Protein AF-A0A0B7AEC6-F1 (afdb_monomer)

Radius of gyration: 13.48 Å; Cα contacts (8 Å, |Δi|>4): 113; chains: 1; bounding box: 28×23×37 Å

Nearest PDB structures (foldseek):
  8wwc-assembly1_C  TM=5.745E-01  e=4.022E-01  synthetic construct
  4r4s-assembly1_A  TM=5.069E-01  e=2.541E+00  Escherichia coli
  7zj1-assembly1_A  TM=3.647E-01  e=7.155E-01  Homo sapiens
  3oph-assembly1_A  TM=4.882E-01  e=4.268E+00  Klebsiella pneumoniae
  4fh2-assembly1_A  TM=4.945E-01  e=4.790E+00  Klebsiella pneumoniae

Secondary structure (DSSP, 8-state):
-HHHHHHH--TT-EEEEEEEE--TTS-EEEEEEEEETTEEEEEEEEEEESS--HHHHHHHHHHHHHHH-

Foldseek 3Di:
DVVCCVVPDDQADKDKDKDKDQDAQAFIKIKIWIDHNNDTDDIDMDTDDRDDDPVVRRVVNVVVVVVVD

pLDDT: mean 84.35, std 6.81, range [63.94, 93.19]

Solvent-accessible surface area (backbone atoms only — not comparable to full-atom values): 4087 Å² total; per-residue (Å²): 109,71,67,60,46,68,76,74,50,61,93,71,46,75,46,75,49,71,51,64,45,72,45,93,87,34,68,18,31,26,27,35,40,31,32,41,76,90,39,78,65,58,72,55,73,52,70,83,35,51,78,71,56,62,68,60,31,50,52,49,31,51,54,53,54,62,74,78,107

Organism: NCBI:txid1028688

Sequence (69 aa):
MQVLVSENCTDGDIIIYTEELVVHHLRSAWDFTTQCSGRVGNEESSAFAVITSSLTMEVMAMIVAKVLN

Mean predicted aligned error: 5.72 Å

Structure (mmCIF, N/CA/C/O backbone):
data_AF-A0A0B7AEC6-F1
#
_entry.id   AF-A0A0B7AEC6-F1
#
loop_
_atom_site.group_PDB
_atom_site.id
_atom_site.type_symbol
_atom_site.label_atom_id
_atom_site.label_alt_id
_atom_site.label_comp_id
_atom_site.label_asym_id
_atom_site.label_entity_id
_atom_site.label_seq_id
_atom_site.pdbx_PDB_ins_code
_atom_site.Cartn_x
_atom_site.Cart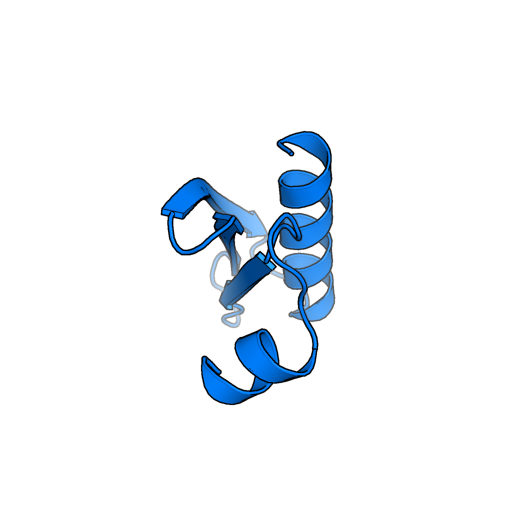n_y
_atom_site.Cartn_z
_atom_site.occupancy
_atom_site.B_iso_or_equiv
_atom_site.auth_seq_id
_atom_site.auth_comp_id
_atom_site.auth_asym_id
_atom_site.auth_atom_id
_atom_site.pdbx_PDB_model_num
ATOM 1 N N . MET A 1 1 ? -4.061 -11.068 8.715 1.00 63.94 1 MET A N 1
ATOM 2 C CA . MET A 1 1 ? -4.315 -9.630 8.485 1.00 63.94 1 MET A CA 1
ATOM 3 C C . MET A 1 1 ? -5.404 -9.096 9.413 1.00 63.94 1 MET A C 1
ATOM 5 O O . MET A 1 1 ? -5.097 -8.209 10.189 1.00 63.94 1 MET A O 1
ATOM 9 N N . GLN A 1 2 ? -6.610 -9.683 9.439 1.00 68.44 2 GLN A N 1
ATOM 10 C CA . GLN A 1 2 ? -7.691 -9.254 10.350 1.00 68.44 2 GLN A CA 1
ATOM 11 C C . GLN A 1 2 ? -7.305 -9.214 11.840 1.00 68.44 2 GLN A C 1
ATOM 13 O O .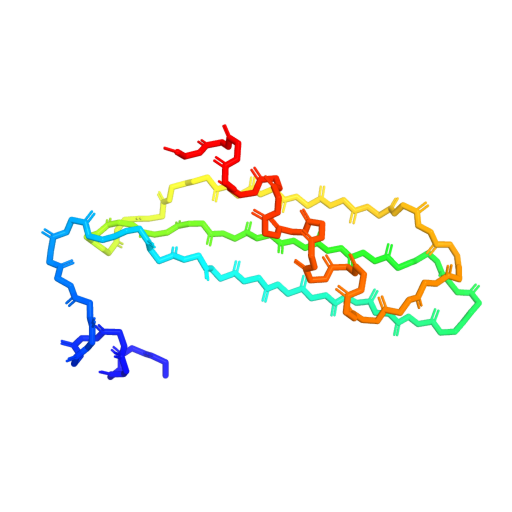 GLN A 1 2 ? -7.614 -8.233 12.501 1.00 68.44 2 GLN A O 1
ATOM 18 N N . VAL A 1 3 ? -6.588 -10.225 12.347 1.00 74.62 3 VAL A N 1
ATOM 19 C CA . VAL A 1 3 ? -6.144 -10.266 13.758 1.00 74.62 3 VAL A CA 1
ATOM 20 C C . VAL A 1 3 ? -5.208 -9.096 14.097 1.00 74.62 3 VAL A C 1
ATOM 22 O O . VAL A 1 3 ? -5.403 -8.418 15.097 1.00 74.62 3 VAL A O 1
ATOM 25 N N . LEU A 1 4 ? -4.250 -8.793 13.214 1.00 80.06 4 LEU A N 1
ATOM 26 C CA . LEU A 1 4 ? -3.308 -7.683 13.404 1.00 80.06 4 LEU A CA 1
ATOM 27 C C . LEU A 1 4 ? -4.019 -6.330 13.416 1.00 80.06 4 LEU A C 1
ATOM 29 O O . LEU A 1 4 ? -3.700 -5.484 14.243 1.00 80.06 4 LEU A O 1
ATOM 33 N N . VAL A 1 5 ? -4.999 -6.145 12.530 1.00 83.25 5 VAL A N 1
ATOM 34 C CA . VAL A 1 5 ? -5.831 -4.939 12.508 1.00 83.25 5 VAL A CA 1
ATOM 35 C C . VAL A 1 5 ? -6.621 -4.812 13.811 1.00 83.25 5 VAL A C 1
ATOM 37 O O . VAL A 1 5 ? -6.586 -3.761 14.435 1.00 83.25 5 VAL A O 1
ATOM 40 N N . SER A 1 6 ? -7.279 -5.879 14.273 1.00 80.31 6 SER A N 1
ATOM 41 C CA . SER A 1 6 ? -8.078 -5.822 15.506 1.00 80.31 6 SER A CA 1
ATOM 42 C C . SER A 1 6 ? -7.257 -5.581 16.775 1.00 80.31 6 SER A C 1
ATOM 44 O O . SER A 1 6 ? -7.793 -5.080 17.757 1.00 80.31 6 SER A O 1
ATOM 46 N N . GLU A 1 7 ? -5.977 -5.957 16.775 1.00 88.12 7 GLU A N 1
ATOM 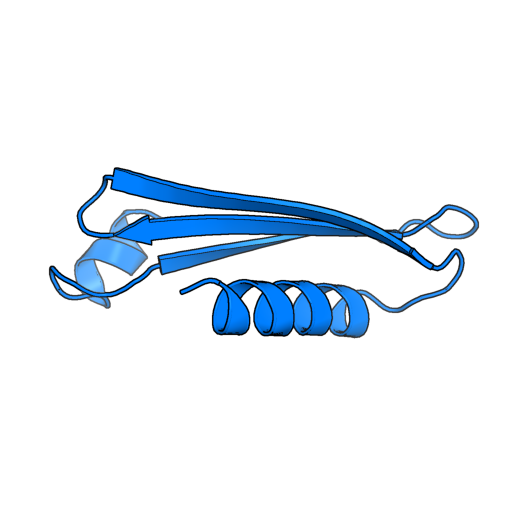47 C CA . GLU A 1 7 ? -5.088 -5.793 17.931 1.00 88.12 7 GLU A CA 1
ATOM 48 C C . GLU A 1 7 ? -4.368 -4.437 17.952 1.00 88.12 7 GLU A C 1
ATOM 50 O O . GLU A 1 7 ? -3.945 -3.998 19.020 1.00 88.12 7 GLU A O 1
ATOM 55 N N . ASN A 1 8 ? -4.211 -3.780 16.796 1.00 86.81 8 ASN A N 1
ATOM 56 C CA . ASN A 1 8 ? -3.358 -2.592 16.653 1.00 86.81 8 ASN A CA 1
ATOM 57 C C . ASN A 1 8 ? -4.085 -1.348 16.128 1.00 86.81 8 ASN A C 1
ATOM 59 O O . ASN A 1 8 ? -3.494 -0.270 16.127 1.00 86.81 8 ASN A O 1
ATOM 63 N N . CYS A 1 9 ? -5.336 -1.475 15.686 1.00 85.50 9 CYS A N 1
ATOM 64 C CA . CYS A 1 9 ? -6.142 -0.367 15.187 1.00 85.50 9 CYS A CA 1
ATOM 65 C C . CYS A 1 9 ? -7.364 -0.143 16.083 1.00 85.50 9 CYS A C 1
ATOM 67 O O . CYS A 1 9 ? -7.962 -1.079 16.615 1.00 85.50 9 CYS A O 1
ATOM 69 N N . THR A 1 10 ? -7.744 1.118 16.233 1.00 88.19 10 THR A N 1
ATOM 70 C CA . THR A 1 10 ? -8.941 1.559 16.949 1.00 88.19 10 THR A CA 1
ATOM 71 C C . THR A 1 10 ? -10.096 1.825 15.990 1.00 88.19 10 THR A C 1
ATOM 73 O O . THR A 1 10 ? -9.912 1.996 14.784 1.00 88.19 10 THR A O 1
ATOM 76 N N . ASP A 1 11 ? -11.316 1.838 16.529 1.00 80.31 11 ASP A N 1
ATOM 77 C CA . ASP A 1 11 ? -12.517 2.100 15.741 1.00 80.31 11 ASP A CA 1
ATOM 78 C C . ASP A 1 11 ? -12.527 3.578 15.309 1.00 80.31 11 ASP A C 1
ATOM 80 O O . ASP A 1 11 ? -12.741 4.478 16.120 1.00 80.31 11 ASP A O 1
ATOM 84 N N . GLY A 1 12 ? -12.193 3.821 14.041 1.00 83.44 12 GLY A N 1
ATOM 85 C CA . GLY A 1 12 ? -11.961 5.154 13.476 1.00 83.44 12 GLY A CA 1
ATOM 86 C C . GLY A 1 12 ? -10.641 5.279 12.714 1.00 83.44 12 GLY A C 1
ATOM 87 O O . GLY A 1 12 ? -10.517 6.170 11.874 1.00 83.44 12 GLY A O 1
ATOM 88 N N . ASP A 1 13 ? -9.689 4.370 12.938 1.00 88.75 13 ASP A N 1
ATOM 89 C CA . ASP A 1 13 ? -8.464 4.332 12.142 1.00 88.75 13 ASP A CA 1
ATOM 90 C C . ASP A 1 13 ? -8.773 3.955 10.687 1.00 88.75 13 ASP A C 1
ATOM 92 O O . ASP A 1 13 ? -9.612 3.094 10.396 1.00 88.75 13 ASP A O 1
ATOM 96 N N . ILE A 1 14 ? -8.072 4.613 9.764 1.00 89.62 14 ILE A N 1
ATOM 97 C CA . ILE A 1 14 ? -8.114 4.291 8.339 1.00 89.62 14 ILE A CA 1
ATOM 98 C C . ILE A 1 14 ? -7.006 3.283 8.062 1.00 89.62 14 ILE A C 1
ATOM 100 O O . ILE A 1 14 ? -5.818 3.591 8.149 1.00 89.62 14 ILE A O 1
ATOM 104 N N . ILE A 1 15 ? -7.409 2.071 7.713 1.00 91.00 15 ILE A N 1
ATOM 105 C CA . ILE A 1 15 ? -6.511 1.007 7.293 1.00 91.00 15 ILE A CA 1
ATOM 106 C C . ILE A 1 15 ? -6.314 1.155 5.792 1.00 91.00 15 ILE A C 1
ATOM 108 O O . ILE A 1 15 ? -7.288 1.207 5.043 1.00 91.00 15 ILE A O 1
ATOM 112 N N . ILE A 1 16 ? -5.064 1.225 5.353 1.00 90.88 16 ILE A N 1
ATOM 113 C CA . ILE A 1 16 ? -4.711 1.324 3.939 1.00 90.88 16 ILE A CA 1
ATOM 114 C C . ILE A 1 16 ? -4.024 0.019 3.556 1.00 90.88 16 ILE A C 1
ATOM 116 O O . ILE A 1 16 ? -2.983 -0.327 4.113 1.00 90.88 16 ILE A O 1
ATOM 120 N N . TYR A 1 17 ? -4.623 -0.703 2.620 1.00 90.94 17 TYR A N 1
ATOM 121 C CA . TYR A 1 17 ? -4.016 -1.853 1.967 1.00 90.94 17 TYR A CA 1
ATOM 122 C C . TYR A 1 17 ? -3.395 -1.369 0.668 1.00 90.94 17 TYR A C 1
ATOM 124 O O . TYR A 1 17 ? -4.080 -0.712 -0.108 1.00 90.94 17 TYR A O 1
ATOM 132 N N . THR A 1 18 ? -2.121 -1.665 0.450 1.00 89.44 18 THR A N 1
ATOM 133 C CA . THR A 1 18 ? -1.399 -1.325 -0.779 1.00 89.44 18 THR A CA 1
ATOM 134 C C . THR A 1 18 ? -0.874 -2.602 -1.409 1.00 89.44 18 THR A C 1
ATOM 136 O O . THR A 1 18 ? -0.356 -3.456 -0.686 1.00 89.44 18 THR A O 1
ATOM 139 N N . GLU A 1 19 ? -0.957 -2.709 -2.728 1.00 89.31 19 GLU A N 1
ATOM 140 C CA . GLU A 1 19 ? -0.303 -3.767 -3.494 1.00 89.31 19 GLU A CA 1
ATOM 141 C C . GLU A 1 19 ? 0.487 -3.148 -4.650 1.00 89.31 19 GLU A C 1
ATOM 143 O O . GLU A 1 19 ? 0.073 -2.171 -5.283 1.00 89.31 19 GLU A O 1
ATOM 148 N N . GLU A 1 20 ? 1.664 -3.705 -4.925 1.00 87.56 20 GLU A N 1
ATOM 149 C CA . GLU A 1 20 ? 2.482 -3.327 -6.064 1.00 87.56 20 GLU A CA 1
ATOM 150 C C . GLU A 1 20 ? 2.809 -4.511 -6.972 1.00 87.56 20 GLU A C 1
ATOM 152 O O . GLU A 1 20 ? 3.105 -5.625 -6.540 1.00 87.56 20 GLU A O 1
ATOM 157 N N . LEU A 1 21 ? 2.837 -4.237 -8.276 1.00 87.38 21 LEU A N 1
ATOM 158 C CA . LEU A 1 21 ? 3.270 -5.185 -9.290 1.00 87.38 21 LEU A CA 1
ATOM 159 C C . LEU A 1 21 ? 4.444 -4.597 -10.062 1.00 87.38 21 LEU A C 1
ATOM 161 O O . LEU A 1 21 ? 4.281 -3.690 -10.880 1.00 87.38 21 LEU A O 1
ATOM 165 N N . VAL A 1 22 ? 5.632 -5.158 -9.847 1.00 86.31 22 VAL A N 1
ATOM 166 C CA . VAL A 1 22 ? 6.843 -4.810 -10.595 1.00 86.31 22 VAL A CA 1
ATOM 167 C C . VAL A 1 22 ? 7.297 -6.015 -11.402 1.00 86.31 22 VAL A C 1
ATOM 169 O O . VAL A 1 22 ? 7.693 -7.039 -10.852 1.00 86.31 22 VAL A O 1
ATOM 172 N N . VAL A 1 23 ? 7.260 -5.889 -12.729 1.00 83.19 23 VAL A N 1
ATOM 173 C CA . VAL A 1 23 ? 7.707 -6.941 -13.648 1.00 83.19 23 VAL A CA 1
ATOM 174 C C . VAL A 1 23 ? 8.750 -6.372 -14.598 1.00 83.19 23 VAL A C 1
ATOM 176 O O . VAL A 1 23 ? 8.539 -5.334 -15.227 1.00 83.19 23 VAL A O 1
ATOM 179 N N . HIS A 1 24 ? 9.888 -7.061 -14.722 1.00 79.56 24 HIS A N 1
ATOM 180 C CA . HIS A 1 24 ? 10.958 -6.654 -15.629 1.00 79.56 24 HIS A CA 1
ATOM 181 C C . HIS A 1 24 ? 10.441 -6.499 -17.064 1.00 79.56 24 HIS A C 1
ATOM 183 O O . HIS A 1 24 ? 9.816 -7.404 -17.613 1.00 79.56 24 HIS A O 1
ATOM 189 N N . HIS A 1 25 ? 10.751 -5.352 -17.674 1.00 79.44 25 HIS A N 1
ATOM 190 C CA . HIS A 1 25 ? 10.374 -4.988 -19.045 1.00 79.44 25 HIS A CA 1
ATOM 191 C C . HIS A 1 25 ? 8.868 -4.783 -19.292 1.00 79.44 25 HIS A C 1
ATOM 193 O O . HIS A 1 25 ? 8.473 -4.578 -20.440 1.00 79.44 25 HIS A O 1
ATOM 199 N N . LEU A 1 26 ? 8.036 -4.765 -18.244 1.00 81.88 26 LEU A N 1
ATOM 200 C CA . LEU A 1 26 ? 6.627 -4.375 -18.317 1.00 81.88 26 LEU A CA 1
ATOM 201 C C . LEU A 1 26 ? 6.370 -3.110 -17.496 1.00 81.88 26 LEU A C 1
ATOM 203 O O . LEU A 1 26 ? 7.157 -2.727 -16.633 1.00 81.88 26 LEU A O 1
ATOM 207 N N . ARG A 1 27 ? 5.242 -2.445 -17.767 1.00 83.44 27 ARG A N 1
ATOM 208 C CA . ARG A 1 27 ? 4.774 -1.357 -16.902 1.00 83.44 27 ARG A CA 1
ATOM 209 C C . ARG A 1 27 ? 4.472 -1.921 -15.523 1.00 83.44 27 ARG A C 1
ATOM 211 O O . ARG A 1 27 ? 3.708 -2.869 -15.399 1.00 83.44 27 ARG A O 1
ATOM 218 N N . SER A 1 28 ? 5.063 -1.305 -14.517 1.00 87.56 28 SER A N 1
ATOM 219 C CA . SER A 1 28 ? 4.755 -1.576 -13.127 1.00 87.56 28 SER A CA 1
ATOM 220 C C . SER A 1 28 ? 3.522 -0.797 -12.703 1.00 87.56 28 SER A C 1
ATOM 222 O O . SER A 1 28 ? 3.274 0.312 -13.203 1.00 87.56 28 SER A O 1
ATOM 224 N N . ALA A 1 29 ? 2.777 -1.398 -11.790 1.00 88.69 29 ALA A N 1
ATOM 225 C CA . ALA A 1 29 ? 1.515 -0.902 -11.289 1.00 88.69 29 ALA A CA 1
ATOM 226 C C . ALA A 1 29 ? 1.511 -0.854 -9.763 1.00 88.69 29 ALA A C 1
ATOM 228 O O . ALA A 1 29 ? 2.310 -1.522 -9.104 1.00 88.69 29 ALA A O 1
ATOM 229 N N . TRP A 1 30 ? 0.600 -0.052 -9.239 1.00 90.25 30 TRP A N 1
ATOM 230 C CA . TRP A 1 30 ? 0.252 0.002 -7.834 1.00 90.25 30 TRP A CA 1
ATOM 231 C C . TRP A 1 30 ? -1.262 0.111 -7.704 1.00 90.25 30 TRP A C 1
ATOM 233 O O . TRP A 1 30 ? -1.933 0.651 -8.592 1.00 90.25 30 TRP A O 1
ATOM 243 N N . ASP A 1 31 ? -1.781 -0.358 -6.585 1.00 91.69 31 ASP A N 1
ATOM 244 C CA . ASP A 1 31 ? -3.139 -0.093 -6.149 1.00 91.69 31 ASP A CA 1
ATOM 245 C C . ASP A 1 31 ? -3.177 0.175 -4.641 1.00 91.69 31 ASP A C 1
ATOM 247 O O . ASP A 1 31 ? -2.205 -0.040 -3.904 1.00 91.69 31 ASP A O 1
ATOM 251 N N . PHE A 1 32 ? -4.294 0.734 -4.188 1.00 92.06 32 PHE A N 1
ATOM 252 C CA . PHE A 1 32 ? -4.626 0.701 -2.778 1.00 92.06 32 PHE A CA 1
ATOM 253 C C . PHE A 1 32 ? -6.132 0.602 -2.565 1.00 92.06 32 PHE A C 1
ATOM 255 O O . PHE A 1 32 ? -6.939 1.015 -3.398 1.00 92.06 32 PHE A O 1
ATOM 262 N N . THR A 1 33 ? -6.506 0.119 -1.386 1.00 93.19 33 THR A N 1
ATOM 263 C CA . THR A 1 33 ? -7.869 0.174 -0.857 1.00 93.19 33 THR A CA 1
ATOM 264 C C . THR A 1 33 ? -7.833 0.691 0.573 1.00 93.19 33 THR A C 1
ATOM 266 O O . THR A 1 33 ? -7.005 0.248 1.372 1.00 93.19 33 THR A O 1
ATOM 269 N N . THR A 1 34 ? -8.738 1.602 0.931 1.00 92.12 34 THR A N 1
ATOM 270 C CA . THR A 1 34 ? -8.917 2.026 2.323 1.00 92.12 34 THR A CA 1
ATOM 271 C C . THR A 1 34 ? -10.098 1.342 2.988 1.00 92.12 34 THR A C 1
ATOM 273 O O . THR A 1 34 ? -11.098 1.000 2.357 1.00 92.12 34 THR A O 1
ATOM 276 N N . GLN A 1 35 ? -9.987 1.129 4.293 1.00 91.19 35 GLN A N 1
ATOM 277 C CA . GLN A 1 35 ? -11.051 0.597 5.125 1.00 91.19 35 GLN A CA 1
ATOM 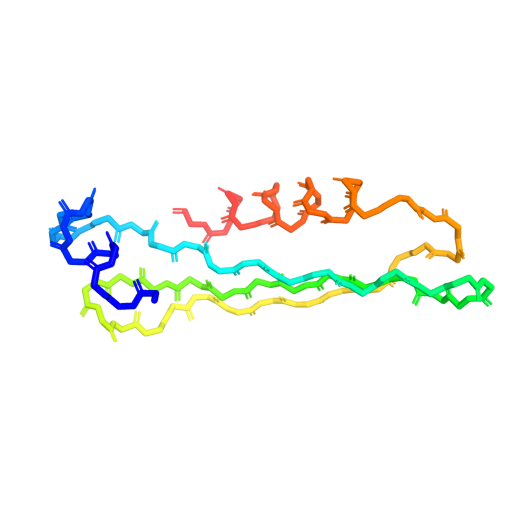278 C C . GLN A 1 35 ? -11.120 1.374 6.439 1.00 91.19 35 GLN A C 1
ATOM 280 O O . GLN A 1 35 ? -10.104 1.593 7.089 1.00 91.19 35 GLN A O 1
ATOM 285 N N . CYS A 1 36 ? -12.327 1.745 6.856 1.00 89.44 36 CYS A N 1
ATOM 286 C CA . CYS A 1 36 ? -12.593 2.369 8.150 1.00 89.44 36 CYS A CA 1
ATOM 287 C C . CYS A 1 36 ? -13.788 1.661 8.802 1.00 89.44 36 CYS A C 1
ATOM 289 O O . CYS A 1 36 ? -14.819 1.462 8.154 1.00 89.44 36 CYS A O 1
ATOM 291 N N . SER A 1 37 ? -13.644 1.216 10.055 1.00 86.81 37 SER A N 1
ATOM 292 C CA . SER A 1 37 ? -14.687 0.479 10.798 1.00 86.81 37 SER A CA 1
ATOM 293 C C . SER A 1 37 ? -15.313 -0.679 9.997 1.00 86.81 37 SER A C 1
ATOM 295 O O . SER A 1 37 ? -16.532 -0.856 9.944 1.00 86.81 37 SER A O 1
ATOM 297 N N . GLY A 1 38 ? -14.469 -1.445 9.293 1.00 83.81 38 GLY A N 1
ATOM 298 C CA . GLY A 1 38 ? -14.886 -2.581 8.462 1.00 83.81 38 GLY A CA 1
ATOM 299 C C . GLY A 1 38 ? -15.580 -2.213 7.143 1.00 83.81 38 GLY A C 1
ATOM 300 O O . GLY A 1 38 ? -15.920 -3.108 6.369 1.00 83.81 38 GLY A O 1
ATOM 301 N N . ARG A 1 39 ? -15.775 -0.923 6.847 1.00 86.31 39 ARG A N 1
ATOM 302 C CA . ARG A 1 39 ? -16.342 -0.441 5.582 1.00 86.31 39 ARG A CA 1
ATOM 303 C C . ARG A 1 39 ? -15.228 -0.080 4.613 1.00 86.31 39 ARG A C 1
ATOM 305 O O . ARG A 1 39 ? -14.319 0.660 4.976 1.00 86.31 39 ARG A O 1
ATOM 312 N N . VAL A 1 40 ? -15.318 -0.600 3.393 1.00 88.56 40 VAL A N 1
ATOM 313 C CA . VAL A 1 40 ? -14.413 -0.233 2.297 1.00 88.56 40 VAL A CA 1
ATOM 314 C C . VAL A 1 40 ? -14.704 1.210 1.884 1.00 88.56 40 VAL A C 1
ATOM 316 O O . VAL A 1 40 ? -15.868 1.586 1.732 1.00 88.56 40 VAL A O 1
ATOM 319 N N . GLY A 1 41 ? -13.645 2.008 1.789 1.00 87.00 41 GLY A N 1
ATOM 320 C CA . GLY A 1 41 ? -13.662 3.413 1.407 1.00 87.00 41 GLY A CA 1
ATOM 321 C C . GLY A 1 41 ? -13.187 3.603 -0.029 1.00 87.00 41 GLY A C 1
ATOM 322 O O . GLY A 1 41 ? -13.827 3.129 -0.964 1.00 87.00 41 GLY A O 1
ATOM 323 N N . ASN A 1 42 ? -12.080 4.326 -0.188 1.00 87.81 42 ASN A N 1
ATOM 324 C CA . ASN A 1 42 ? -11.498 4.648 -1.486 1.00 87.81 42 ASN A CA 1
ATOM 325 C C . ASN A 1 42 ? -10.699 3.464 -2.038 1.00 87.81 42 ASN A C 1
ATOM 327 O O . ASN A 1 42 ? -9.974 2.802 -1.296 1.00 87.81 42 ASN A O 1
ATOM 331 N N . GLU A 1 43 ? -10.779 3.260 -3.347 1.00 90.75 43 GLU A N 1
ATOM 332 C CA . GLU A 1 43 ? -9.975 2.298 -4.097 1.00 90.75 43 GLU A CA 1
ATOM 333 C C . GLU A 1 43 ? -9.444 3.000 -5.344 1.00 90.75 43 GLU A C 1
ATOM 335 O O . GLU A 1 43 ? -10.207 3.645 -6.063 1.00 90.75 43 GLU A O 1
ATOM 340 N N . GLU A 1 44 ? -8.142 2.899 -5.588 1.00 88.81 44 GLU A N 1
ATOM 341 C CA . GLU A 1 44 ? -7.499 3.476 -6.767 1.00 88.81 44 GLU A CA 1
ATOM 342 C C . GLU A 1 44 ? -6.374 2.567 -7.247 1.00 88.81 44 GLU A C 1
ATOM 344 O O . GLU A 1 44 ? -5.725 1.878 -6.460 1.00 88.81 44 GLU A O 1
ATOM 349 N N . SER A 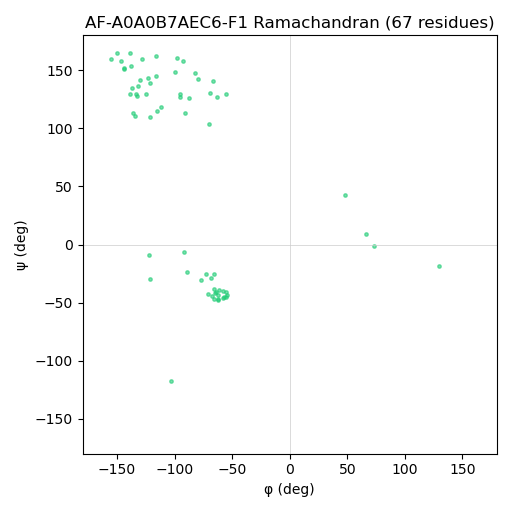1 45 ? -6.106 2.611 -8.550 1.00 89.25 45 SER A N 1
ATOM 350 C CA . SER A 1 45 ? -5.003 1.875 -9.165 1.00 89.25 45 SER A CA 1
ATOM 351 C C . SER A 1 45 ? 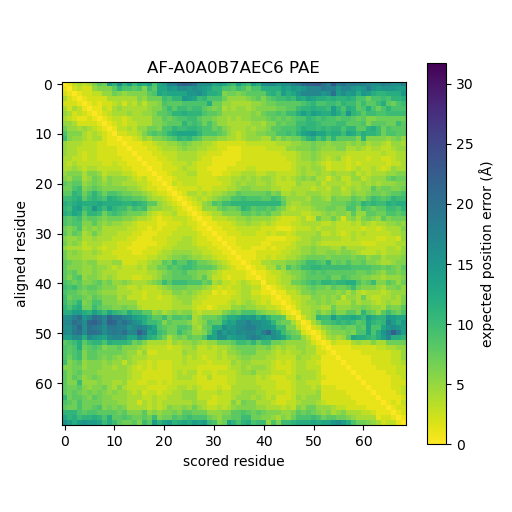-4.361 2.672 -10.294 1.00 89.25 45 SER A C 1
ATOM 353 O O . SER A 1 45 ? -4.994 3.501 -10.955 1.00 89.25 45 SER 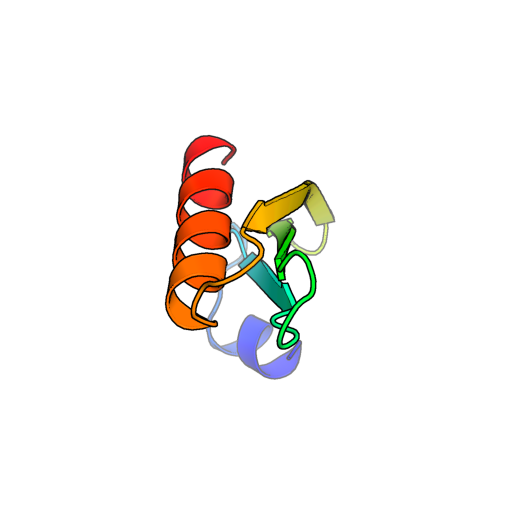A O 1
ATOM 355 N N . SER A 1 46 ? -3.072 2.438 -10.537 1.00 86.12 46 SER A N 1
ATOM 356 C CA . SER A 1 46 ? -2.374 3.061 -11.657 1.00 86.12 46 SER A CA 1
ATOM 357 C C . SER A 1 46 ? -1.161 2.267 -12.128 1.00 86.12 46 SER A C 1
ATOM 359 O O . SER A 1 46 ? -0.587 1.475 -11.391 1.00 86.12 46 SER A O 1
ATOM 361 N N . ALA A 1 47 ? -0.728 2.515 -13.368 1.00 83.19 47 ALA A N 1
ATOM 362 C CA . ALA A 1 47 ? 0.456 1.893 -13.959 1.00 83.19 47 ALA A CA 1
ATOM 363 C C . ALA A 1 47 ? 1.294 2.931 -14.712 1.00 83.19 47 ALA A C 1
ATOM 365 O O . ALA A 1 47 ? 0.864 3.463 -15.738 1.00 83.19 47 ALA A O 1
ATOM 366 N N . PHE A 1 48 ? 2.501 3.218 -14.212 1.00 69.81 48 PHE A N 1
ATOM 367 C CA . PHE A 1 48 ? 3.238 4.429 -14.606 1.00 69.81 48 PHE A CA 1
ATOM 368 C C . PHE A 1 48 ? 4.621 4.199 -15.223 1.00 69.81 48 PHE A C 1
ATOM 370 O O . PHE A 1 48 ? 5.039 5.004 -16.054 1.00 69.81 48 PHE A O 1
ATOM 377 N N . ALA A 1 49 ? 5.348 3.133 -14.874 1.00 69.56 49 ALA A N 1
ATOM 378 C CA . ALA A 1 49 ? 6.769 3.044 -15.231 1.00 69.56 49 ALA A CA 1
ATOM 379 C C . ALA A 1 49 ? 7.197 1.647 -15.693 1.00 69.56 49 ALA A C 1
ATOM 381 O O . ALA A 1 49 ? 6.944 0.663 -15.014 1.00 69.56 49 ALA A O 1
ATOM 382 N N . VAL A 1 50 ? 7.880 1.567 -16.843 1.00 66.44 50 VAL A N 1
ATOM 383 C CA . VAL A 1 50 ? 8.426 0.309 -17.409 1.00 66.44 50 VAL A CA 1
ATOM 384 C C . VAL A 1 50 ? 9.646 -0.198 -16.628 1.00 66.44 50 VAL A C 1
ATOM 386 O O . VAL A 1 50 ? 9.958 -1.384 -16.636 1.00 66.44 50 VAL A O 1
ATOM 389 N N . ILE A 1 51 ? 10.354 0.708 -15.953 1.00 65.44 51 ILE A N 1
ATOM 390 C CA . ILE A 1 51 ? 11.461 0.379 -15.059 1.00 65.44 51 ILE A CA 1
ATOM 391 C C . ILE A 1 51 ? 11.258 1.203 -13.795 1.00 65.44 51 ILE A C 1
ATOM 393 O O . ILE A 1 51 ? 11.370 2.426 -13.815 1.00 65.44 51 ILE A O 1
ATOM 397 N N . THR A 1 52 ? 10.928 0.529 -12.706 1.00 73.88 52 THR A N 1
ATOM 398 C CA . THR A 1 52 ? 10.793 1.110 -11.370 1.00 73.88 52 THR A CA 1
ATOM 399 C C . THR A 1 52 ? 11.136 0.039 -10.337 1.00 73.88 52 THR A C 1
ATOM 401 O O . THR A 1 52 ? 11.200 -1.144 -10.667 1.00 73.88 52 THR A O 1
ATOM 404 N N . SER A 1 53 ? 11.370 0.451 -9.095 1.00 82.31 53 SER A N 1
ATOM 405 C CA . SER A 1 53 ? 11.501 -0.467 -7.961 1.00 82.31 53 SER A CA 1
ATOM 406 C C . SER A 1 53 ? 10.155 -0.670 -7.258 1.00 82.31 53 SER A C 1
ATOM 408 O O . SER A 1 53 ? 9.288 0.204 -7.356 1.00 82.31 53 SER A O 1
ATOM 410 N N . SER A 1 54 ? 10.000 -1.780 -6.524 1.00 83.69 54 SER A N 1
ATOM 411 C CA . SER A 1 54 ? 8.825 -2.035 -5.671 1.00 83.69 54 SER A CA 1
ATOM 412 C C . SER A 1 54 ? 8.628 -0.922 -4.648 1.00 83.69 54 SER A C 1
ATOM 414 O O . SER A 1 54 ? 7.550 -0.347 -4.580 1.00 83.69 54 SER A O 1
ATOM 416 N N . LEU A 1 55 ? 9.710 -0.490 -3.989 1.00 87.25 55 LEU A N 1
ATOM 417 C CA . LEU A 1 55 ? 9.676 0.620 -3.033 1.00 87.25 55 LEU A CA 1
ATOM 418 C C . LEU A 1 55 ? 9.094 1.903 -3.644 1.00 87.25 55 LEU A C 1
ATOM 420 O O . LEU A 1 55 ? 8.340 2.625 -3.003 1.00 87.25 55 LEU A O 1
ATOM 424 N N . THR A 1 56 ? 9.440 2.217 -4.894 1.00 86.25 56 THR A N 1
ATOM 425 C CA . THR A 1 56 ? 8.889 3.400 -5.568 1.00 86.25 56 THR A CA 1
ATOM 426 C C . THR A 1 56 ? 7.382 3.268 -5.797 1.00 86.25 56 THR A C 1
ATOM 428 O O . THR A 1 56 ? 6.672 4.261 -5.666 1.00 86.25 56 THR A O 1
ATOM 431 N N . MET A 1 57 ? 6.892 2.072 -6.131 1.00 86.31 57 MET A N 1
ATOM 432 C CA . MET A 1 57 ? 5.462 1.824 -6.343 1.00 86.31 57 MET A CA 1
ATOM 433 C C . MET A 1 57 ? 4.681 1.862 -5.026 1.00 86.31 57 MET A C 1
ATOM 435 O O . MET A 1 57 ? 3.662 2.548 -4.964 1.00 86.31 57 MET A O 1
ATOM 439 N N . GLU A 1 58 ? 5.210 1.265 -3.955 1.00 86.44 58 GLU A N 1
ATOM 440 C CA . GLU A 1 58 ? 4.635 1.368 -2.606 1.00 86.44 58 GLU A CA 1
ATOM 441 C C . GLU A 1 58 ? 4.540 2.831 -2.141 1.00 86.44 58 GLU A C 1
ATOM 443 O O . GLU A 1 58 ? 3.493 3.283 -1.678 1.00 86.44 58 GLU A O 1
ATOM 448 N N . VAL A 1 59 ? 5.607 3.621 -2.324 1.00 87.56 59 VAL A N 1
ATOM 449 C CA . VAL A 1 59 ? 5.607 5.048 -1.959 1.00 87.56 59 VAL A CA 1
ATOM 450 C C . VAL A 1 59 ? 4.548 5.826 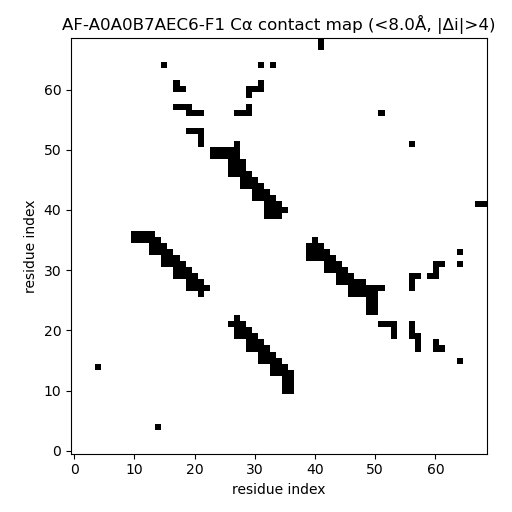-2.744 1.00 87.56 59 VAL A C 1
ATOM 452 O O . VAL A 1 59 ? 3.889 6.696 -2.174 1.00 87.56 59 VAL A O 1
ATOM 455 N N . MET A 1 60 ? 4.349 5.523 -4.030 1.00 86.50 60 MET A N 1
ATOM 456 C CA . MET A 1 60 ? 3.305 6.171 -4.831 1.00 86.50 60 MET A CA 1
ATOM 457 C C . MET A 1 60 ? 1.905 5.811 -4.332 1.00 86.50 60 MET A C 1
ATOM 459 O O . MET A 1 60 ? 1.104 6.722 -4.122 1.00 86.50 60 MET A O 1
ATOM 463 N N . ALA A 1 61 ? 1.639 4.527 -4.069 1.00 85.88 61 ALA A N 1
ATOM 464 C CA . ALA A 1 61 ? 0.370 4.084 -3.493 1.00 85.88 61 ALA A CA 1
ATOM 465 C C . ALA A 1 61 ? 0.073 4.818 -2.176 1.00 85.88 61 ALA A C 1
ATOM 467 O O . ALA A 1 61 ? -1.013 5.369 -1.997 1.00 85.88 61 ALA A O 1
ATOM 468 N N . MET A 1 62 ? 1.071 4.931 -1.292 1.00 87.25 62 MET A N 1
ATOM 469 C CA . MET A 1 62 ? 0.935 5.643 -0.018 1.00 87.25 62 MET A CA 1
ATOM 470 C C . MET A 1 62 ? 0.686 7.147 -0.183 1.00 87.25 62 MET A C 1
ATOM 472 O O . MET A 1 62 ? -0.122 7.717 0.552 1.00 87.25 62 MET A O 1
ATOM 476 N N . ILE A 1 63 ? 1.375 7.813 -1.118 1.00 88.88 63 ILE A N 1
ATOM 477 C CA . ILE A 1 63 ? 1.175 9.248 -1.377 1.00 88.88 63 ILE A CA 1
ATOM 478 C C . ILE A 1 63 ? -0.255 9.498 -1.852 1.00 88.88 63 ILE A C 1
ATOM 480 O O . ILE A 1 63 ? -0.907 10.409 -1.344 1.00 88.88 63 ILE A O 1
ATOM 484 N N . VAL A 1 64 ? -0.748 8.695 -2.798 1.00 85.69 64 VAL A N 1
ATOM 485 C CA . VAL A 1 64 ? -2.100 8.879 -3.336 1.00 85.69 64 VAL A CA 1
ATOM 486 C C . VAL A 1 64 ? -3.149 8.562 -2.272 1.00 85.69 64 VAL A C 1
ATOM 488 O O . VAL A 1 64 ? -4.050 9.374 -2.058 1.00 85.69 64 VAL A O 1
ATOM 491 N N . ALA A 1 65 ? -2.987 7.467 -1.527 1.00 85.19 65 ALA A N 1
ATOM 492 C CA . ALA A 1 65 ? -3.885 7.125 -0.430 1.00 85.19 65 ALA A CA 1
ATOM 493 C C . ALA A 1 65 ? -3.955 8.242 0.6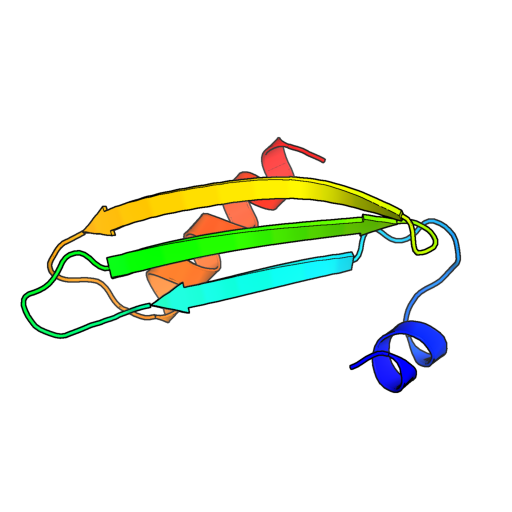27 1.00 85.19 65 ALA A C 1
ATOM 495 O O . ALA A 1 65 ? -5.039 8.575 1.096 1.00 85.19 65 ALA A O 1
ATOM 496 N N . LYS A 1 66 ? -2.827 8.884 0.958 1.00 86.12 66 LYS A N 1
ATOM 497 C CA . LYS A 1 66 ? -2.788 10.011 1.903 1.00 86.12 66 LYS A CA 1
ATOM 498 C C . LYS A 1 66 ? -3.468 11.282 1.386 1.00 86.12 66 LYS A C 1
ATOM 500 O O . LYS A 1 66 ? -3.905 12.096 2.186 1.00 86.12 66 LYS A O 1
ATOM 505 N N . VAL A 1 67 ? -3.497 11.510 0.075 1.00 84.75 67 VAL A N 1
ATOM 506 C CA . VAL A 1 67 ? -4.164 12.688 -0.507 1.00 84.75 67 VAL A CA 1
ATOM 507 C C . VAL A 1 67 ? -5.683 12.507 -0.542 1.00 84.75 67 VAL A C 1
ATOM 509 O O . VAL A 1 67 ? -6.415 13.490 -0.459 1.00 84.75 67 VAL A O 1
ATOM 512 N N . LEU A 1 68 ? -6.153 11.267 -0.684 1.00 77.69 68 LEU A N 1
ATOM 513 C CA . LEU A 1 68 ? -7.570 10.952 -0.881 1.00 77.69 68 LEU A CA 1
ATOM 514 C C . LEU A 1 68 ? -8.350 10.677 0.414 1.00 77.69 68 LEU A C 1
ATOM 516 O O . LEU A 1 68 ? -9.569 10.522 0.351 1.00 77.69 68 LEU A O 1
ATOM 520 N N . ASN A 1 69 ? -7.681 10.618 1.567 1.00 71.12 69 ASN A N 1
ATOM 521 C CA . ASN A 1 69 ? -8.285 10.360 2.879 1.00 71.12 69 ASN A CA 1
ATOM 522 C C . ASN A 1 69 ? -7.846 11.424 3.889 1.00 71.12 69 ASN A C 1
ATOM 524 O O . ASN A 1 69 ? -8.667 11.754 4.771 1.00 71.12 69 ASN A O 1
#